Protein AF-A0A820RNP3-F1 (afdb_monomer)

Nearest PDB structures (foldseek):
  6wjn-assembly1_Z  TM=7.434E-01  e=1.524E-03  Homo sapiens
  8amz-assembly1_U  TM=8.066E-01  e=6.280E-03  Spinacia oleracea
  3j8c-assembly1_H  TM=7.073E-01  e=1.976E-02  Homo sapiens
  5hfj-assembly1_A  TM=2.719E-01  e=3.554E+00  Helicobacter pylori 26695

Mean predicted aligned error: 7.54 Å

Foldseek 3Di:
DDDDQDADPPPPDPDSLVVVVVVQVVVCVVPVPDAAQAEEDEDPDDDPPNVVVLVSVVVRDPWHKYKYWHPVCPPVDDIDIDIDTDDDDDDDDDD

Sequence (95 aa):
DSFFVPHSTHSDALYNVDYASTMASFYRKVNSTQTTVGWYSTGADMISGANLIHEFYTHETRNPVYIVVDTSLKNDASFQIKAYIGAPFGVKDKD

Radius of gyration: 15.87 Å; Cα contacts (8 Å, |Δi|>4): 100; chains: 1; bounding box: 36×50×38 Å

InterPro domains:
  IPR000555 JAB1/MPN/MOV34 metalloenzyme domain [PF01398] (1-59)

pLDDT: mean 82.62, std 13.1, range [46.16, 95.56]

Solvent-accessible surface area (backbone atoms only — not comparable to full-atom values): 6231 Å² total; per-residue (Å²): 140,88,81,88,75,77,86,71,89,57,94,80,58,77,69,56,52,69,56,50,54,50,51,54,53,53,51,29,72,80,38,75,86,62,74,73,59,54,52,73,48,77,35,91,57,89,58,90,67,47,67,63,58,48,55,57,37,51,76,74,22,88,78,28,39,40,35,30,37,23,79,78,46,69,88,87,41,76,75,45,76,47,79,46,68,87,72,92,85,75,82,79,78,81,129

Structure (mmCIF, N/CA/C/O backbone):
data_AF-A0A820RNP3-F1
#
_entry.id   AF-A0A820RNP3-F1
#
loop_
_atom_site.group_PDB
_atom_site.id
_atom_site.type_symbol
_atom_site.label_atom_id
_atom_site.label_alt_id
_atom_site.label_comp_id
_atom_site.label_asym_id
_atom_site.label_entity_id
_atom_site.label_seq_id
_atom_site.pdbx_PDB_ins_code
_atom_site.Cartn_x
_atom_site.Cartn_y
_atom_site.Cartn_z
_atom_site.occupancy
_atom_site.B_iso_or_equiv
_atom_site.auth_seq_id
_atom_site.auth_comp_id
_atom_site.auth_asym_id
_atom_site.auth_atom_id
_atom_site.pdbx_PDB_model_num
ATOM 1 N N . ASP A 1 1 ? -10.931 4.646 -1.455 1.00 87.94 1 ASP A N 1
ATOM 2 C CA . ASP A 1 1 ? -10.148 5.766 -0.916 1.00 87.94 1 ASP A CA 1
ATOM 3 C C . ASP A 1 1 ? -8.741 5.264 -0.637 1.00 87.94 1 ASP A C 1
ATOM 5 O O . ASP A 1 1 ? -8.601 4.069 -0.381 1.00 87.94 1 ASP A O 1
ATOM 9 N N . SER A 1 2 ? -7.725 6.109 -0.757 1.00 90.62 2 SER A N 1
ATOM 10 C CA . SER A 1 2 ? -6.319 5.709 -0.627 1.00 90.62 2 SER A CA 1
ATOM 11 C C . SER A 1 2 ? -5.432 6.909 -0.318 1.00 90.62 2 SER A C 1
ATOM 13 O O . SER A 1 2 ? -5.637 7.981 -0.883 1.00 90.62 2 SER A O 1
ATOM 15 N N . PHE A 1 3 ? -4.396 6.708 0.492 1.00 90.88 3 PHE A N 1
ATOM 16 C CA . PHE A 1 3 ? -3.377 7.715 0.782 1.00 90.88 3 PHE A CA 1
ATOM 17 C C . PHE A 1 3 ? -1.978 7.148 0.529 1.00 90.88 3 PHE A C 1
ATOM 19 O O . PHE A 1 3 ? -1.755 5.943 0.639 1.00 90.88 3 PHE A O 1
ATOM 26 N N . PHE A 1 4 ? -1.029 8.023 0.195 1.00 87.69 4 PHE A N 1
ATOM 27 C CA . PHE A 1 4 ? 0.367 7.637 0.009 1.00 87.69 4 PHE A CA 1
ATOM 28 C C . PHE A 1 4 ? 1.118 7.661 1.343 1.00 87.69 4 PHE A C 1
ATOM 30 O O . PHE A 1 4 ? 0.822 8.470 2.221 1.00 87.69 4 PHE A O 1
ATOM 37 N N . VAL A 1 5 ? 2.123 6.798 1.473 1.00 86.31 5 VAL A N 1
ATOM 38 C CA . VAL A 1 5 ? 3.044 6.785 2.614 1.00 86.31 5 VAL A CA 1
ATOM 39 C C . VAL A 1 5 ? 4.413 7.259 2.119 1.00 86.31 5 VAL A C 1
ATOM 41 O O . VAL A 1 5 ? 4.943 6.664 1.180 1.00 86.31 5 VAL A O 1
ATOM 44 N N . PRO A 1 6 ? 4.997 8.329 2.689 1.00 82.88 6 PRO A N 1
ATOM 45 C CA . PRO A 1 6 ? 6.303 8.820 2.261 1.00 82.88 6 PRO A CA 1
ATOM 46 C C . PRO A 1 6 ? 7.411 7.781 2.475 1.00 82.88 6 PRO A C 1
ATOM 48 O O . PRO A 1 6 ? 7.477 7.140 3.525 1.00 82.88 6 PRO A O 1
ATOM 51 N N . HIS A 1 7 ? 8.331 7.653 1.520 1.00 72.00 7 HIS A N 1
ATOM 52 C CA . HIS A 1 7 ? 9.549 6.865 1.713 1.00 72.00 7 HIS A CA 1
ATOM 53 C C . HIS A 1 7 ? 10.564 7.647 2.564 1.00 72.00 7 HIS A C 1
ATOM 55 O O . HIS A 1 7 ? 10.833 8.814 2.284 1.00 72.00 7 HIS A O 1
ATOM 61 N N . SER A 1 8 ? 11.143 7.009 3.589 1.00 64.94 8 SER A N 1
ATOM 62 C CA . SER A 1 8 ? 12.279 7.553 4.350 1.00 64.94 8 SER A CA 1
ATOM 63 C C . SER A 1 8 ? 13.584 6.964 3.814 1.00 64.94 8 SER A C 1
ATOM 65 O O . SER A 1 8 ? 13.682 5.756 3.622 1.00 64.94 8 SER A O 1
ATOM 67 N N . THR A 1 9 ? 14.583 7.810 3.559 1.00 51.56 9 THR A N 1
ATOM 68 C CA . THR A 1 9 ? 15.901 7.421 3.022 1.00 51.56 9 THR A CA 1
ATOM 69 C C . THR A 1 9 ? 16.908 7.000 4.094 1.00 51.56 9 THR A C 1
ATOM 71 O O . THR A 1 9 ? 18.028 6.624 3.758 1.00 51.56 9 THR A O 1
ATOM 74 N N . HIS A 1 10 ? 16.539 7.055 5.376 1.00 54.25 10 HIS A N 1
ATOM 75 C CA . HIS A 1 10 ? 17.406 6.600 6.461 1.00 54.25 10 HIS A CA 1
ATOM 76 C C . HIS A 1 10 ? 17.270 5.082 6.601 1.00 54.25 10 HIS A C 1
ATOM 78 O O . HIS A 1 10 ? 16.177 4.560 6.805 1.00 54.25 10 HIS A O 1
ATOM 84 N N . SER A 1 11 ? 18.395 4.388 6.449 1.00 50.03 11 SER A N 1
ATOM 85 C CA . SER A 1 11 ? 18.547 2.944 6.230 1.00 50.03 11 SER A CA 1
ATOM 86 C C . SER A 1 11 ? 18.049 2.016 7.348 1.00 50.03 11 SER A C 1
ATOM 88 O O . SER A 1 11 ? 18.061 0.808 7.151 1.00 50.03 11 SER A O 1
ATOM 90 N N . ASP A 1 12 ? 17.550 2.561 8.458 1.00 46.16 12 ASP A N 1
ATOM 91 C CA . ASP A 1 12 ? 16.938 1.820 9.573 1.00 46.16 12 ASP A CA 1
ATOM 92 C C . ASP A 1 12 ? 15.438 2.137 9.713 1.00 46.16 12 ASP A C 1
ATOM 94 O O . ASP A 1 12 ? 14.867 2.130 10.805 1.00 46.16 12 ASP A O 1
ATOM 98 N N . ALA A 1 13 ? 14.783 2.482 8.603 1.00 48.31 13 ALA A N 1
ATOM 99 C CA . ALA A 1 13 ? 13.366 2.802 8.584 1.00 48.31 13 ALA A CA 1
ATOM 100 C C . ALA A 1 13 ? 12.519 1.554 8.877 1.00 48.31 13 ALA A C 1
ATOM 102 O O . ALA A 1 13 ? 12.099 0.831 7.976 1.00 48.31 13 ALA A O 1
ATOM 103 N N . LEU A 1 14 ? 12.185 1.362 10.153 1.00 51.91 14 LEU A N 1
ATOM 104 C CA . LEU A 1 14 ? 10.869 0.868 10.552 1.00 51.91 14 LEU A CA 1
ATOM 105 C C . LEU A 1 14 ? 9.830 1.706 9.780 1.00 51.91 14 LEU A C 1
ATOM 107 O O . LEU A 1 14 ? 9.604 2.882 10.054 1.00 51.91 14 LEU A O 1
ATOM 111 N N . TYR A 1 15 ? 9.335 1.124 8.693 1.00 58.59 15 TYR A N 1
ATOM 112 C CA . TYR A 1 15 ? 8.723 1.775 7.537 1.00 58.59 15 TYR A CA 1
ATOM 113 C C . TYR A 1 15 ? 7.518 2.668 7.848 1.00 58.59 15 TYR A C 1
ATOM 115 O O . TYR A 1 15 ? 6.407 2.186 7.719 1.00 58.59 15 TYR A O 1
ATOM 123 N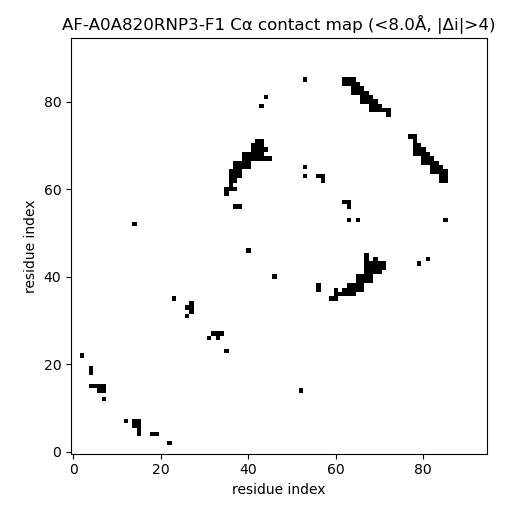 N . ASN A 1 16 ? 7.704 3.954 8.187 1.00 71.62 16 ASN A N 1
ATOM 124 C CA . ASN A 1 16 ? 6.660 5.005 8.276 1.00 71.62 16 ASN A CA 1
ATOM 125 C C . ASN A 1 16 ? 5.265 4.509 8.725 1.00 71.62 16 ASN A C 1
ATOM 127 O O . ASN A 1 16 ? 4.215 4.928 8.228 1.00 71.62 16 ASN A O 1
ATOM 131 N N . VAL A 1 17 ? 5.274 3.572 9.670 1.00 74.88 17 VAL A N 1
ATOM 132 C CA . VAL A 1 17 ? 4.118 2.758 10.028 1.00 74.88 17 VAL A CA 1
ATOM 133 C C . VAL A 1 17 ? 3.159 3.624 10.830 1.00 74.88 17 VAL A C 1
ATOM 135 O O . VAL A 1 17 ? 1.959 3.669 10.581 1.00 74.88 17 VAL A O 1
ATOM 138 N N . ASP A 1 18 ? 3.749 4.442 11.698 1.00 81.62 18 ASP A N 1
ATOM 139 C CA . ASP A 1 18 ? 3.085 5.470 12.483 1.00 81.62 18 ASP A CA 1
ATOM 140 C C . ASP A 1 18 ? 2.382 6.499 11.598 1.00 81.62 18 ASP A C 1
ATOM 142 O O . ASP A 1 18 ? 1.274 6.939 11.917 1.00 81.62 18 ASP A O 1
ATOM 146 N N . TYR A 1 19 ? 2.983 6.861 10.459 1.00 86.06 19 TYR A N 1
ATOM 147 C CA . TYR A 1 19 ? 2.344 7.757 9.500 1.00 86.06 19 TYR A CA 1
ATOM 148 C C . TYR A 1 19 ? 1.102 7.101 8.894 1.00 86.06 19 TYR A C 1
ATOM 150 O O . TYR A 1 19 ? 0.034 7.717 8.870 1.00 86.06 19 TYR A O 1
ATOM 158 N N . ALA A 1 20 ? 1.215 5.842 8.460 1.00 87.12 20 ALA A N 1
ATOM 159 C CA . ALA A 1 20 ? 0.094 5.095 7.897 1.00 87.12 20 ALA A CA 1
ATOM 160 C C . ALA A 1 20 ? -1.052 4.931 8.911 1.00 87.12 20 ALA A C 1
ATOM 162 O O . ALA A 1 20 ? -2.205 5.235 8.594 1.00 87.12 20 ALA A O 1
ATOM 163 N N . SER A 1 21 ? -0.736 4.556 10.152 1.00 87.00 21 SER A N 1
ATOM 164 C CA . SER A 1 21 ? -1.708 4.428 11.244 1.00 87.00 21 SER A CA 1
ATOM 165 C C . SER A 1 21 ? -2.371 5.762 11.593 1.00 87.00 21 SER A C 1
ATOM 167 O O . SER A 1 21 ? -3.591 5.830 11.785 1.00 87.00 21 SER A O 1
ATOM 169 N N . THR A 1 22 ? -1.597 6.852 11.611 1.00 89.81 22 THR A N 1
ATOM 170 C CA . THR A 1 22 ? -2.115 8.204 11.860 1.00 89.81 22 THR A CA 1
ATOM 171 C C . THR A 1 22 ? -3.070 8.641 10.754 1.00 89.81 22 THR A C 1
ATOM 173 O O . THR A 1 22 ? -4.186 9.074 11.054 1.00 89.81 22 THR A O 1
ATOM 176 N N . MET A 1 23 ? -2.692 8.476 9.484 1.00 90.00 23 MET A N 1
ATOM 177 C CA . MET A 1 23 ? -3.562 8.808 8.351 1.00 90.00 23 MET A CA 1
ATOM 178 C C . MET A 1 23 ? -4.846 7.977 8.355 1.00 90.00 23 MET A C 1
ATOM 180 O O . MET A 1 23 ? -5.935 8.542 8.250 1.00 90.00 23 MET A O 1
ATOM 184 N N . ALA A 1 24 ? -4.753 6.666 8.591 1.00 88.25 24 ALA A N 1
ATOM 185 C CA . ALA A 1 24 ? -5.927 5.807 8.724 1.00 88.25 24 ALA A CA 1
ATOM 186 C C . ALA A 1 24 ? -6.856 6.263 9.867 1.00 88.25 24 ALA A C 1
ATOM 188 O O . ALA A 1 24 ? -8.081 6.186 9.755 1.00 88.25 24 ALA A O 1
ATOM 189 N N . SER A 1 25 ? -6.304 6.782 10.971 1.00 89.69 25 SER A N 1
ATOM 190 C CA . SER A 1 25 ? -7.109 7.361 12.055 1.00 89.69 25 SER A CA 1
ATOM 191 C C . SER A 1 25 ? -7.870 8.621 11.620 1.00 89.69 25 SER A C 1
ATOM 193 O O . SER A 1 25 ? -9.017 8.806 12.021 1.00 89.69 25 SER A O 1
ATOM 195 N N . PHE A 1 26 ? -7.274 9.471 10.778 1.00 91.75 26 PHE A N 1
ATOM 196 C CA . PHE A 1 26 ? -7.931 10.677 10.268 1.00 91.75 26 PHE A CA 1
ATOM 197 C C . PHE A 1 26 ? -9.053 10.347 9.291 1.00 91.75 26 PHE A C 1
ATOM 199 O O . PHE A 1 26 ? -10.136 10.916 9.398 1.00 91.75 26 PHE A O 1
ATOM 206 N N . TYR A 1 27 ? -8.836 9.369 8.416 1.00 90.19 27 TYR A N 1
ATOM 207 C CA . TYR A 1 27 ? -9.857 8.870 7.496 1.00 90.19 27 TYR A CA 1
ATOM 208 C C . TYR A 1 27 ? -11.062 8.311 8.267 1.00 90.19 27 TYR A C 1
ATOM 210 O O . TYR A 1 27 ? -12.200 8.705 8.016 1.00 90.19 27 TYR A O 1
ATOM 218 N N . ARG A 1 28 ? -10.807 7.534 9.331 1.00 89.44 28 ARG A N 1
ATOM 219 C CA . ARG A 1 28 ? -11.851 7.041 10.248 1.00 89.44 28 ARG A CA 1
ATOM 220 C C . ARG A 1 28 ? -12.611 8.143 10.994 1.00 89.44 28 ARG A C 1
ATOM 222 O O . ARG A 1 28 ? -13.778 7.949 11.320 1.00 89.44 28 ARG A O 1
ATOM 229 N N . LYS A 1 29 ? -11.992 9.299 11.266 1.00 92.62 29 LYS A N 1
ATOM 230 C CA . LYS A 1 29 ? -12.687 10.451 11.878 1.00 92.62 29 LYS A CA 1
ATOM 231 C C . LYS A 1 29 ? -13.670 11.118 10.917 1.00 92.62 29 LYS A C 1
ATOM 233 O O . LYS A 1 29 ? -14.694 11.617 11.370 1.00 92.62 29 LYS A O 1
ATOM 238 N N . VAL A 1 30 ? -13.361 11.137 9.619 1.00 94.06 30 VAL A N 1
ATOM 239 C CA . VAL A 1 30 ? -14.260 11.670 8.581 1.00 94.06 30 VAL A CA 1
ATOM 240 C C . VAL A 1 30 ? -15.361 10.662 8.259 1.00 94.06 30 VAL A C 1
ATOM 242 O O . VAL A 1 30 ? -16.521 11.040 8.110 1.00 94.06 30 VAL A O 1
ATOM 245 N N . ASN A 1 31 ? -15.010 9.378 8.187 1.00 90.69 31 ASN A N 1
ATOM 246 C CA . ASN A 1 31 ? -15.951 8.294 7.970 1.00 90.69 31 ASN A CA 1
ATOM 247 C C . ASN A 1 31 ? -15.604 7.077 8.837 1.00 90.69 31 ASN A C 1
ATOM 249 O O . ASN A 1 31 ? -14.688 6.315 8.528 1.00 90.69 31 ASN A O 1
ATOM 253 N N . SER A 1 32 ? -16.402 6.839 9.878 1.00 89.44 32 SER A N 1
ATOM 254 C CA . SER A 1 32 ? -16.196 5.735 10.820 1.00 89.44 32 SER A CA 1
ATOM 255 C C . SER A 1 32 ? -16.386 4.342 10.213 1.00 89.44 32 SER A C 1
ATOM 257 O O . SER A 1 32 ? -15.953 3.364 10.819 1.00 89.44 32 SER A O 1
ATOM 259 N N . THR A 1 33 ? -16.995 4.226 9.027 1.00 91.19 33 THR A N 1
ATOM 260 C CA . THR A 1 33 ? -17.162 2.939 8.335 1.00 91.19 33 THR A CA 1
ATOM 261 C C . THR A 1 33 ? -15.979 2.584 7.434 1.00 91.19 33 THR A C 1
ATOM 263 O O . THR A 1 33 ? -15.963 1.491 6.869 1.00 91.19 33 THR A O 1
ATOM 266 N N . GLN A 1 34 ? -15.009 3.486 7.237 1.00 89.38 34 GLN A N 1
ATOM 267 C CA . GLN A 1 34 ? -13.809 3.171 6.462 1.00 89.38 34 GLN A CA 1
ATOM 268 C C . GLN A 1 34 ? -12.894 2.221 7.242 1.00 89.38 34 GLN A C 1
ATOM 270 O O . GLN A 1 34 ? -12.580 2.442 8.411 1.00 89.38 34 GLN A O 1
ATOM 275 N N . THR A 1 35 ? -12.417 1.184 6.556 1.00 90.06 35 THR A N 1
ATOM 276 C CA . THR A 1 35 ? -11.438 0.230 7.080 1.00 90.06 35 THR A CA 1
ATOM 2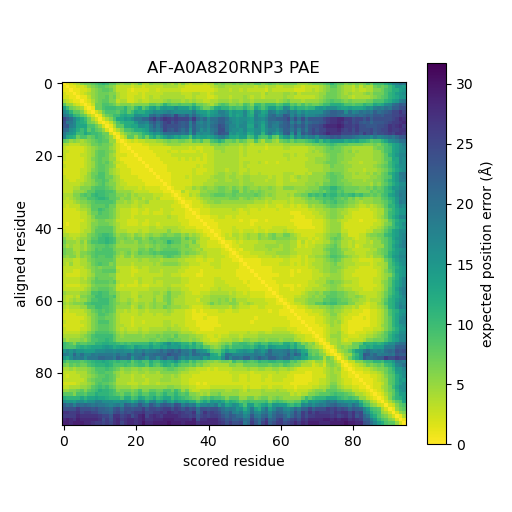77 C C . THR A 1 35 ? -10.298 0.043 6.091 1.00 90.06 35 THR A C 1
ATOM 279 O O . THR A 1 35 ? -10.492 0.131 4.876 1.00 90.06 35 THR A O 1
ATOM 282 N N . THR A 1 36 ? -9.111 -0.246 6.612 1.00 91.25 36 THR A N 1
ATOM 283 C CA . THR A 1 36 ? -7.959 -0.638 5.801 1.00 91.25 36 THR A CA 1
ATOM 284 C C . THR A 1 36 ? -8.199 -2.035 5.226 1.00 91.25 36 THR A C 1
ATOM 286 O O . THR A 1 36 ? -8.581 -2.957 5.948 1.00 91.25 36 THR A O 1
ATOM 289 N N . VAL A 1 37 ? -7.982 -2.196 3.920 1.00 93.75 37 VAL A N 1
ATOM 290 C CA . VAL A 1 37 ? -8.146 -3.479 3.200 1.00 93.75 37 VAL A CA 1
ATOM 291 C C . VAL A 1 37 ? -6.835 -4.007 2.616 1.00 93.75 37 VAL A C 1
ATOM 293 O O . VAL A 1 37 ? -6.787 -5.111 2.080 1.00 93.75 37 VAL A O 1
ATOM 296 N N . GLY A 1 38 ? -5.761 -3.226 2.705 1.00 93.50 38 GLY A N 1
ATOM 297 C CA . GLY A 1 38 ? -4.485 -3.562 2.100 1.00 93.50 38 GLY A CA 1
ATOM 298 C C . GLY A 1 38 ? -3.656 -2.329 1.783 1.00 93.50 38 GLY A C 1
ATOM 299 O O . GLY A 1 38 ? -3.882 -1.255 2.342 1.00 93.50 38 GLY A O 1
ATOM 300 N N . TRP A 1 39 ? -2.707 -2.495 0.869 1.00 92.88 39 TRP A N 1
ATOM 301 C CA . TRP A 1 39 ? -1.750 -1.464 0.482 1.00 92.88 39 TRP A CA 1
ATOM 302 C C . TRP A 1 39 ? -1.396 -1.579 -0.998 1.00 92.88 39 TRP A C 1
ATOM 304 O O . TRP A 1 39 ? -1.688 -2.579 -1.655 1.00 92.88 39 TRP A O 1
ATOM 314 N N . TYR A 1 40 ? -0.785 -0.535 -1.542 1.00 93.44 40 TYR A N 1
ATOM 315 C CA . TYR A 1 40 ? -0.416 -0.499 -2.947 1.00 93.44 40 TYR A CA 1
ATOM 316 C C . TYR A 1 40 ? 0.954 0.134 -3.151 1.00 93.44 40 TYR A C 1
ATOM 318 O O . TYR A 1 40 ? 1.419 0.928 -2.333 1.00 93.44 40 TYR A O 1
ATOM 326 N N . SER A 1 41 ? 1.594 -0.216 -4.259 1.00 91.88 41 SER A N 1
ATOM 327 C CA . SER A 1 41 ? 2.835 0.404 -4.710 1.00 91.88 41 SER A CA 1
ATOM 328 C C . SER A 1 41 ? 2.821 0.583 -6.220 1.00 91.88 41 SER A C 1
ATOM 330 O O . SER A 1 41 ? 2.040 -0.044 -6.939 1.00 91.88 41 SER A O 1
ATOM 332 N N . THR A 1 42 ? 3.720 1.423 -6.714 1.00 90.56 42 THR A N 1
ATOM 333 C CA . THR A 1 42 ? 3.978 1.544 -8.145 1.00 90.56 42 THR A CA 1
ATOM 334 C C . THR A 1 42 ? 5.139 0.640 -8.550 1.00 90.56 42 THR A C 1
ATOM 336 O O . THR A 1 42 ? 6.074 0.429 -7.776 1.00 90.56 42 THR A O 1
ATOM 339 N N . GLY A 1 43 ? 5.074 0.070 -9.752 1.00 88.50 43 GLY A N 1
ATOM 340 C CA . GLY A 1 43 ? 6.117 -0.807 -10.288 1.00 88.50 43 GLY A CA 1
ATOM 341 C C . GLY A 1 43 ? 5.581 -1.793 -11.321 1.00 88.50 43 GLY A C 1
ATOM 342 O O . GLY A 1 43 ? 4.376 -1.967 -11.455 1.00 88.50 43 GLY A O 1
ATOM 343 N N . ALA A 1 44 ? 6.477 -2.451 -12.055 1.00 86.38 44 ALA A N 1
ATOM 344 C CA . ALA A 1 44 ? 6.091 -3.498 -13.007 1.00 86.38 44 ALA A CA 1
ATOM 345 C C . ALA A 1 44 ? 5.746 -4.833 -12.312 1.00 86.38 44 ALA A C 1
ATOM 347 O O . ALA A 1 44 ? 5.019 -5.668 -12.860 1.00 86.38 44 ALA A O 1
ATOM 348 N N . ASP A 1 45 ? 6.283 -5.052 -11.109 1.00 89.38 45 ASP A N 1
ATOM 349 C CA . ASP A 1 45 ? 6.073 -6.253 -10.301 1.00 89.38 45 ASP A CA 1
ATOM 350 C C . ASP A 1 45 ? 6.270 -5.964 -8.802 1.00 89.38 45 ASP A C 1
ATOM 352 O O . ASP A 1 45 ? 6.513 -4.820 -8.406 1.00 89.38 45 ASP A O 1
ATOM 356 N N . MET A 1 46 ? 6.150 -7.011 -7.986 1.00 87.12 46 MET A N 1
ATOM 357 C CA . MET A 1 46 ? 6.298 -6.995 -6.534 1.00 87.12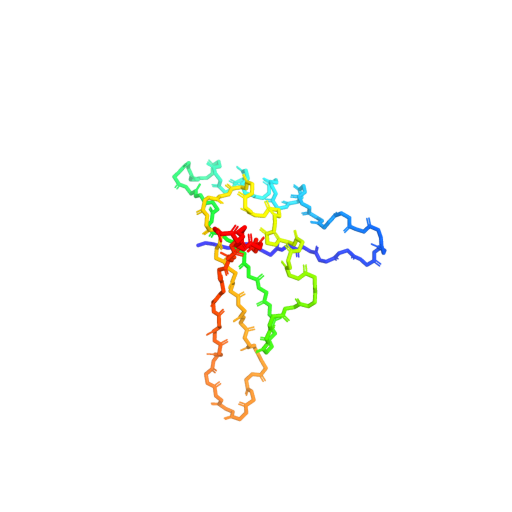 46 MET A CA 1
ATOM 358 C C . MET A 1 46 ? 7.598 -6.301 -6.094 1.00 87.12 46 MET A C 1
ATOM 360 O O . MET A 1 46 ? 8.686 -6.643 -6.563 1.00 87.12 46 MET A O 1
ATOM 364 N N . ILE A 1 47 ? 7.499 -5.342 -5.166 1.00 86.12 47 ILE A N 1
ATOM 365 C CA . ILE A 1 47 ? 8.682 -4.635 -4.657 1.00 86.12 47 ILE A CA 1
ATOM 366 C C . ILE A 1 47 ? 9.535 -5.533 -3.755 1.00 86.12 47 ILE A C 1
ATOM 368 O O . ILE A 1 47 ? 9.028 -6.396 -3.032 1.00 86.12 47 ILE A O 1
ATOM 372 N N . SER A 1 48 ? 10.847 -5.286 -3.744 1.00 83.94 48 SER A N 1
ATOM 373 C CA . SER A 1 48 ? 11.733 -5.899 -2.750 1.00 83.94 48 SER A CA 1
ATOM 374 C C . SER A 1 48 ? 11.300 -5.483 -1.342 1.00 83.94 48 SER A C 1
ATOM 376 O O . SER A 1 48 ? 11.001 -4.315 -1.103 1.00 83.94 48 SER A O 1
ATOM 378 N N . GLY A 1 49 ? 11.231 -6.441 -0.417 1.00 83.38 49 GLY A N 1
ATOM 379 C CA . GLY A 1 49 ? 10.754 -6.196 0.947 1.00 83.38 49 GLY A CA 1
ATOM 380 C C . GLY A 1 49 ? 9.229 -6.147 1.105 1.00 83.38 49 GLY A C 1
ATOM 381 O O . GLY A 1 49 ? 8.761 -5.902 2.216 1.00 83.38 49 GLY A O 1
ATOM 382 N N . ALA A 1 50 ? 8.445 -6.442 0.056 1.00 86.44 50 ALA A N 1
ATOM 383 C CA . ALA A 1 50 ? 6.981 -6.485 0.140 1.00 86.44 50 ALA A CA 1
ATOM 384 C C . ALA A 1 50 ? 6.462 -7.390 1.269 1.00 86.44 50 ALA A C 1
ATOM 386 O O . ALA A 1 50 ? 5.452 -7.066 1.878 1.00 86.44 50 ALA A O 1
ATOM 387 N N . ASN A 1 51 ? 7.170 -8.478 1.592 1.00 86.38 51 ASN A N 1
ATOM 388 C CA . ASN 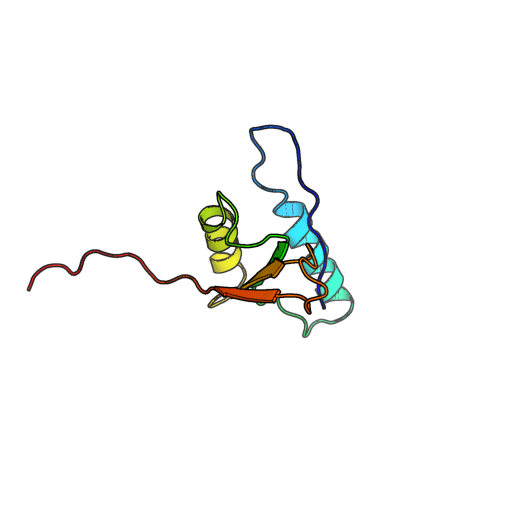A 1 51 ? 6.794 -9.396 2.670 1.00 86.38 51 ASN A CA 1
ATOM 389 C C . ASN A 1 51 ? 6.718 -8.704 4.040 1.00 86.38 51 ASN A C 1
ATOM 391 O O . ASN A 1 51 ? 5.766 -8.940 4.773 1.00 86.38 51 ASN A O 1
ATOM 395 N N . LEU A 1 52 ? 7.669 -7.818 4.358 1.00 85.19 52 LEU A N 1
ATOM 396 C CA . LEU A 1 52 ? 7.709 -7.109 5.644 1.00 85.19 52 LEU A CA 1
ATOM 397 C C . LEU A 1 52 ? 6.554 -6.109 5.769 1.00 85.19 52 LEU A C 1
ATOM 399 O O . LEU A 1 52 ? 5.912 -6.005 6.810 1.00 85.19 52 LEU A O 1
ATOM 403 N N . ILE A 1 53 ? 6.254 -5.391 4.683 1.00 87.25 53 ILE A N 1
ATOM 404 C CA . ILE A 1 53 ? 5.111 -4.470 4.638 1.00 87.25 53 ILE A CA 1
ATOM 405 C C . ILE A 1 53 ? 3.803 -5.266 4.700 1.00 87.25 53 ILE A C 1
ATOM 407 O O . ILE A 1 53 ? 2.866 -4.879 5.394 1.00 87.25 53 ILE A O 1
ATOM 411 N N . HIS A 1 54 ? 3.734 -6.396 3.996 1.00 89.81 54 HIS A N 1
ATOM 412 C CA . HIS A 1 54 ? 2.557 -7.252 3.998 1.00 89.81 54 HIS A CA 1
ATOM 413 C C . HIS A 1 54 ? 2.275 -7.808 5.395 1.00 89.81 54 HIS A C 1
ATOM 415 O O . HIS A 1 54 ? 1.131 -7.736 5.832 1.00 89.81 54 HIS A O 1
ATOM 421 N N . GLU A 1 55 ? 3.306 -8.272 6.110 1.00 87.31 55 GLU A N 1
ATOM 422 C CA . GLU A 1 55 ? 3.222 -8.717 7.505 1.00 87.31 55 GLU A CA 1
ATOM 423 C C . GLU A 1 55 ? 2.638 -7.627 8.409 1.00 87.31 55 GLU A C 1
ATOM 425 O O . GLU A 1 55 ? 1.671 -7.893 9.120 1.00 87.31 55 GLU A O 1
ATOM 430 N N . PHE A 1 56 ? 3.110 -6.380 8.299 1.00 86.62 56 PHE A N 1
ATOM 431 C CA . PHE A 1 56 ? 2.514 -5.262 9.038 1.00 86.62 56 PHE A CA 1
ATOM 432 C C . PHE A 1 56 ? 0.998 -5.142 8.792 1.00 86.62 56 PHE A C 1
ATOM 434 O O . PHE A 1 56 ? 0.211 -5.086 9.738 1.00 86.62 56 PHE A O 1
ATOM 441 N N . TYR A 1 57 ? 0.557 -5.176 7.531 1.00 90.06 57 TYR A N 1
ATOM 442 C CA . TYR A 1 57 ? -0.868 -5.061 7.213 1.00 90.06 57 TYR A CA 1
ATOM 443 C C . TYR A 1 57 ? -1.696 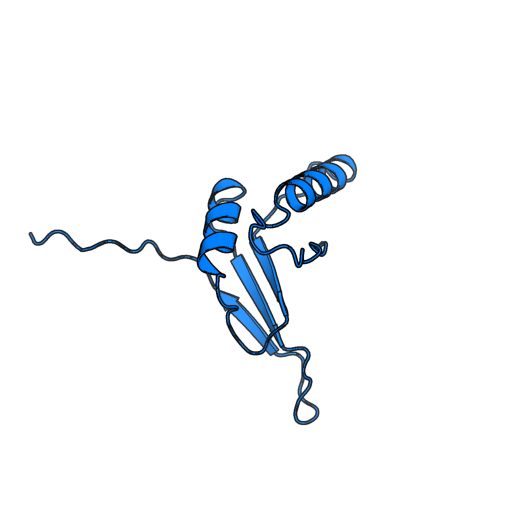-6.296 7.589 1.00 90.06 57 TYR A C 1
ATOM 445 O O . TYR A 1 57 ? -2.916 -6.171 7.708 1.00 90.06 57 TYR A O 1
ATOM 453 N N . THR A 1 58 ? -1.082 -7.462 7.827 1.00 89.75 58 THR A N 1
ATOM 454 C CA . THR A 1 58 ? -1.817 -8.613 8.382 1.00 89.75 58 THR A CA 1
ATOM 455 C C . THR A 1 58 ? -2.297 -8.364 9.811 1.00 89.75 58 THR A C 1
ATOM 457 O O . THR A 1 58 ? -3.288 -8.961 10.229 1.00 89.75 58 THR A O 1
ATOM 460 N N . HIS A 1 59 ? -1.638 -7.462 10.548 1.00 87.19 59 HIS A N 1
ATOM 461 C CA . HIS A 1 59 ? -2.066 -7.054 11.886 1.00 87.19 59 HIS A CA 1
ATOM 462 C C . HIS A 1 59 ? -3.191 -6.008 11.846 1.00 87.19 59 HIS A C 1
ATOM 464 O O . HIS A 1 5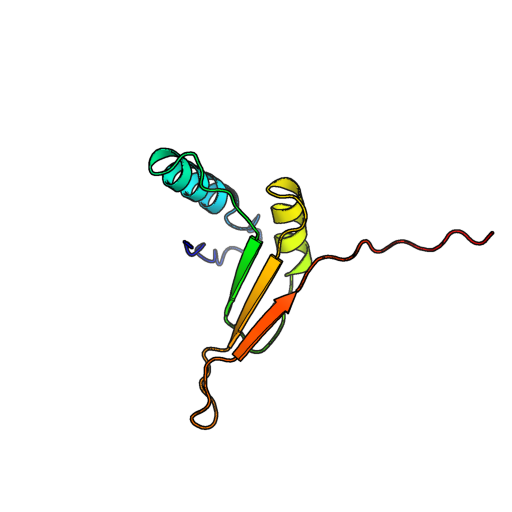9 ? -4.024 -5.970 12.747 1.00 87.19 59 HIS A O 1
ATOM 470 N N . GLU A 1 60 ? -3.246 -5.184 10.796 1.00 84.62 60 GLU A N 1
ATOM 471 C CA . GLU A 1 60 ? -4.262 -4.133 10.632 1.00 84.62 60 GLU A CA 1
ATOM 472 C C . GLU A 1 60 ? -5.584 -4.658 10.054 1.00 84.62 60 GLU A C 1
ATOM 474 O O . GLU A 1 60 ? -6.651 -4.107 10.329 1.00 84.62 60 GLU A O 1
ATOM 479 N N . THR A 1 61 ? -5.538 -5.697 9.215 1.00 88.62 61 THR A N 1
ATOM 480 C CA . THR A 1 61 ? -6.731 -6.222 8.547 1.00 88.62 61 THR A CA 1
ATOM 481 C C . THR A 1 61 ? -6.624 -7.706 8.228 1.00 88.62 61 THR A C 1
ATOM 483 O O . THR A 1 61 ? -5.549 -8.250 7.976 1.00 88.62 61 THR A O 1
ATOM 486 N N . ARG A 1 62 ? -7.774 -8.384 8.203 1.00 88.94 62 ARG A N 1
ATOM 487 C CA . ARG A 1 62 ? -7.845 -9.799 7.837 1.00 88.94 62 ARG A CA 1
ATOM 488 C C . ARG A 1 62 ? -7.718 -9.927 6.321 1.00 88.94 62 ARG A C 1
ATOM 490 O O . ARG A 1 62 ? -8.599 -9.472 5.601 1.00 88.94 62 ARG A O 1
ATOM 497 N N . ASN A 1 63 ? -6.679 -10.628 5.866 1.00 90.25 63 ASN A N 1
ATOM 498 C CA . ASN A 1 63 ? -6.360 -10.857 4.450 1.00 90.25 63 ASN A CA 1
ATOM 499 C C . ASN A 1 63 ? -6.077 -9.551 3.678 1.00 90.25 63 ASN A C 1
ATOM 501 O O . ASN A 1 63 ? -6.853 -9.188 2.791 1.00 90.25 63 ASN A O 1
ATOM 505 N N . PRO A 1 64 ? -4.980 -8.837 3.990 1.00 93.94 64 PRO A N 1
ATOM 506 C CA . PRO A 1 64 ? -4.625 -7.626 3.262 1.00 93.94 64 PRO A CA 1
ATOM 507 C C . PRO A 1 64 ? -4.344 -7.932 1.786 1.00 93.94 64 PRO A C 1
ATOM 509 O O . PRO A 1 64 ? -3.643 -8.889 1.455 1.00 93.94 64 PRO A O 1
ATOM 512 N N . VAL A 1 65 ? -4.853 -7.087 0.891 1.00 95.12 65 VAL A N 1
ATOM 513 C CA . VAL A 1 65 ? -4.551 -7.161 -0.546 1.00 95.12 65 VAL A CA 1
ATOM 514 C C . VAL A 1 65 ? -3.398 -6.218 -0.869 1.00 95.12 65 VAL A C 1
ATOM 516 O O . VAL A 1 65 ? -3.440 -5.038 -0.527 1.00 95.12 65 VAL A O 1
ATOM 519 N N . TYR A 1 66 ? -2.371 -6.722 -1.547 1.00 94.81 66 TYR A N 1
ATOM 520 C CA . TYR A 1 66 ? -1.291 -5.897 -2.077 1.00 94.81 66 TYR A CA 1
ATOM 521 C C . TYR A 1 66 ? -1.502 -5.650 -3.570 1.00 94.81 66 TYR A C 1
ATOM 523 O O . TYR A 1 66 ? -1.551 -6.596 -4.353 1.00 94.81 66 TYR A O 1
ATOM 531 N N . ILE A 1 67 ? -1.624 -4.387 -3.972 1.00 95.56 67 ILE A N 1
ATOM 532 C CA . ILE A 1 67 ? -1.801 -3.990 -5.372 1.00 95.56 67 ILE A CA 1
ATOM 533 C C . ILE A 1 67 ? -0.515 -3.361 -5.915 1.00 95.56 67 ILE A C 1
ATOM 535 O O . ILE A 1 67 ? 0.033 -2.429 -5.332 1.00 95.56 67 ILE A O 1
ATOM 539 N N . VAL A 1 68 ? -0.067 -3.819 -7.078 1.00 94.62 68 VAL A N 1
ATOM 540 C CA . VAL A 1 68 ? 1.025 -3.210 -7.839 1.00 94.62 68 VAL A CA 1
ATOM 541 C C . VAL A 1 68 ? 0.445 -2.554 -9.081 1.00 94.62 68 VAL A C 1
ATOM 543 O O . VAL A 1 68 ? -0.224 -3.214 -9.877 1.00 94.62 68 VAL A O 1
ATOM 546 N N . VAL A 1 69 ? 0.705 -1.259 -9.242 1.00 92.75 69 VAL A N 1
ATOM 547 C CA . VAL A 1 69 ? 0.274 -0.477 -10.406 1.00 92.75 69 VAL A CA 1
ATOM 548 C C . VAL A 1 69 ? 1.493 -0.111 -11.247 1.00 92.75 69 VAL A C 1
ATOM 550 O O . VAL A 1 69 ? 2.351 0.663 -10.814 1.00 92.75 69 VAL A O 1
ATOM 553 N N . ASP A 1 70 ? 1.560 -0.633 -12.467 1.00 91.00 70 ASP A N 1
ATOM 554 C CA . ASP A 1 70 ? 2.568 -0.233 -13.441 1.00 91.00 70 ASP A CA 1
ATOM 555 C C . ASP A 1 70 ? 2.124 1.059 -14.129 1.00 91.00 70 ASP A C 1
ATOM 557 O O . ASP A 1 70 ? 1.186 1.085 -14.933 1.00 91.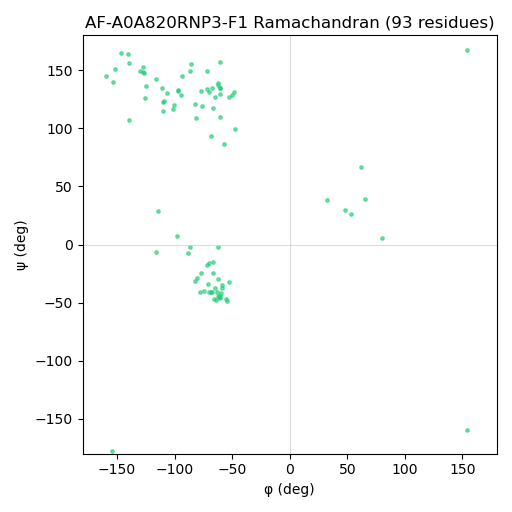00 70 ASP A O 1
ATOM 561 N N . THR A 1 71 ? 2.812 2.145 -13.790 1.00 88.81 71 THR A N 1
ATOM 562 C CA . THR A 1 71 ? 2.595 3.482 -14.346 1.00 88.81 71 THR A CA 1
ATOM 563 C C . THR A 1 71 ? 3.575 3.825 -15.467 1.00 88.81 71 THR A C 1
ATOM 565 O O . THR A 1 71 ? 3.592 4.964 -15.928 1.00 88.81 71 THR A O 1
ATOM 568 N N . SER A 1 72 ? 4.396 2.871 -15.925 1.00 86.31 72 SER A N 1
ATOM 569 C CA . SER A 1 72 ? 5.398 3.124 -16.966 1.00 86.31 72 SER A CA 1
ATOM 570 C C . SER A 1 72 ? 4.801 3.372 -18.353 1.00 86.31 72 SER A C 1
ATOM 572 O O . SER A 1 72 ? 5.514 3.881 -19.214 1.00 86.31 72 SER A O 1
ATOM 574 N N . LEU A 1 73 ? 3.519 3.027 -18.561 1.00 81.31 73 LEU A N 1
ATOM 575 C CA . LEU A 1 73 ? 2.752 3.251 -19.799 1.00 81.31 73 LEU A CA 1
ATOM 576 C C . LEU A 1 73 ? 3.502 2.817 -21.070 1.00 81.31 73 LEU A C 1
ATOM 578 O O . LEU A 1 73 ? 3.330 3.390 -22.146 1.00 81.31 73 LEU A O 1
ATOM 582 N N . LYS A 1 74 ? 4.377 1.812 -20.954 1.00 80.56 74 LYS A N 1
ATOM 583 C CA . LYS A 1 74 ? 5.189 1.355 -22.080 1.00 80.56 74 LYS A CA 1
ATOM 584 C C . LYS A 1 74 ? 4.275 0.864 -23.207 1.00 80.56 74 LYS A C 1
ATOM 586 O O . LYS A 1 74 ? 3.357 0.087 -22.963 1.00 80.56 74 LYS A O 1
ATOM 591 N N . ASN A 1 75 ? 4.590 1.279 -24.436 1.00 72.12 75 ASN A N 1
ATOM 592 C CA . ASN A 1 75 ? 3.900 0.913 -25.682 1.00 72.12 75 ASN A CA 1
ATOM 593 C C . ASN A 1 75 ? 2.444 1.408 -25.803 1.00 72.12 75 ASN A C 1
ATOM 595 O O . ASN A 1 75 ? 1.602 0.657 -26.290 1.00 72.12 75 ASN A O 1
ATOM 599 N N . ASP A 1 76 ? 2.138 2.632 -25.354 1.00 65.00 76 ASP A N 1
ATOM 600 C CA . ASP A 1 76 ? 0.783 3.225 -25.410 1.00 65.00 76 ASP A CA 1
ATOM 601 C C . ASP A 1 76 ? -0.304 2.333 -24.772 1.00 65.00 76 ASP A C 1
ATOM 603 O O . ASP A 1 76 ? -1.485 2.377 -25.122 1.00 65.00 76 ASP A O 1
ATOM 607 N N . ALA A 1 77 ? 0.108 1.492 -23.820 1.00 71.31 77 ALA A N 1
ATOM 608 C CA . ALA A 1 77 ? -0.752 0.532 -23.153 1.00 71.31 77 ALA A CA 1
ATOM 609 C C . ALA A 1 77 ? -1.486 1.164 -21.962 1.00 71.31 77 ALA A C 1
ATOM 611 O O . ALA A 1 77 ? -1.018 2.116 -21.334 1.00 71.31 77 ALA A O 1
ATOM 612 N N . SER A 1 78 ? -2.635 0.583 -21.608 1.00 81.25 78 SER A N 1
ATOM 613 C CA . SER A 1 78 ? -3.340 0.910 -20.369 1.00 81.25 78 SER A CA 1
ATOM 614 C C . SER A 1 78 ? -2.476 0.606 -19.143 1.00 81.25 78 SER A C 1
ATOM 616 O O . SER A 1 78 ? -1.615 -0.278 -19.186 1.00 81.25 78 SER A O 1
ATOM 618 N N . PHE A 1 79 ? -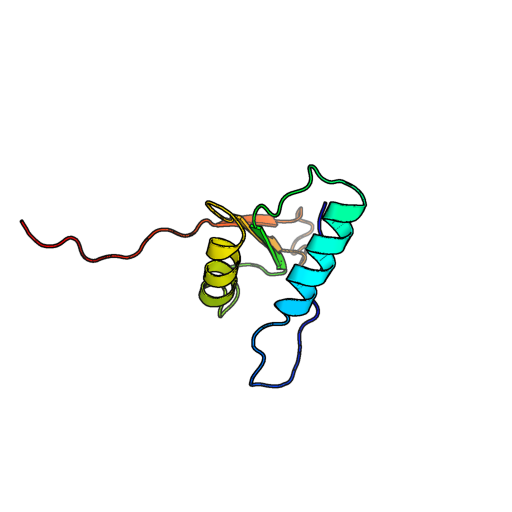2.767 1.271 -18.019 1.00 84.31 79 PHE A N 1
ATOM 619 C CA . PHE A 1 79 ? -2.201 0.903 -16.719 1.00 84.31 79 PHE A CA 1
ATOM 620 C C . PHE A 1 79 ? -2.348 -0.600 -16.477 1.00 84.31 79 PHE A C 1
ATOM 622 O O . PHE A 1 79 ? -3.434 -1.158 -16.659 1.00 84.31 79 PHE A O 1
ATOM 629 N N . GLN A 1 80 ? -1.256 -1.248 -16.073 1.00 89.06 80 GLN A N 1
ATOM 630 C CA . GLN A 1 80 ? -1.288 -2.653 -15.681 1.00 89.06 80 GLN A CA 1
ATOM 631 C C . GLN A 1 80 ? -1.407 -2.730 -14.166 1.00 89.06 80 GLN A C 1
ATOM 633 O O . GLN A 1 80 ? -0.703 -2.029 -13.441 1.00 89.06 80 GLN A O 1
ATOM 638 N N . ILE A 1 81 ? -2.318 -3.572 -13.690 1.00 91.81 81 ILE A N 1
ATOM 639 C CA . ILE A 1 81 ? -2.588 -3.738 -12.266 1.00 91.81 81 ILE A CA 1
ATOM 640 C C . ILE A 1 81 ? -2.451 -5.218 -11.936 1.00 91.81 81 ILE A C 1
ATOM 642 O O . ILE A 1 81 ? -3.103 -6.061 -12.553 1.00 91.81 81 ILE A O 1
ATOM 646 N N . LYS A 1 82 ? -1.615 -5.527 -10.948 1.00 94.00 82 LYS A N 1
ATOM 647 C CA . LYS A 1 82 ? -1.487 -6.866 -10.365 1.00 94.00 82 LYS A CA 1
ATOM 648 C C . LYS A 1 82 ? -1.920 -6.811 -8.905 1.00 94.00 82 LYS A C 1
ATOM 650 O O . LYS A 1 82 ? -1.648 -5.829 -8.221 1.00 94.00 82 LYS A O 1
ATOM 655 N N . ALA A 1 83 ? -2.587 -7.855 -8.428 1.00 94.56 83 ALA A N 1
ATOM 656 C CA . ALA A 1 83 ? -3.006 -7.977 -7.037 1.00 94.56 83 ALA A CA 1
ATOM 657 C C . ALA A 1 83 ? -2.471 -9.283 -6.446 1.00 94.56 83 ALA A C 1
ATOM 659 O O . ALA A 1 83 ? -2.539 -10.336 -7.081 1.00 94.56 83 ALA A O 1
ATOM 660 N N . TYR A 1 84 ? -1.956 -9.199 -5.227 1.00 93.44 84 TYR A N 1
ATOM 661 C CA . TYR A 1 84 ? -1.329 -10.287 -4.494 1.00 93.44 84 TYR A CA 1
ATOM 662 C C . TYR A 1 84 ? -1.975 -10.409 -3.116 1.00 93.44 84 TYR A C 1
ATOM 664 O O . TYR A 1 84 ? -2.387 -9.417 -2.509 1.00 93.44 84 TYR A O 1
ATOM 672 N N . ILE A 1 85 ? -2.030 -11.636 -2.611 1.00 92.62 85 ILE A N 1
ATOM 673 C CA . ILE A 1 85 ? -2.443 -11.951 -1.244 1.00 92.62 85 ILE A CA 1
ATOM 674 C C . ILE A 1 85 ? -1.357 -12.794 -0.586 1.00 92.62 85 ILE A C 1
ATOM 676 O O . ILE A 1 85 ? -0.684 -13.581 -1.257 1.00 92.62 85 ILE A O 1
ATOM 680 N N . GLY A 1 86 ? -1.187 -12.634 0.721 1.00 86.69 86 GLY A N 1
ATOM 681 C CA . GLY A 1 86 ? -0.309 -13.489 1.503 1.00 86.69 86 GLY A CA 1
ATOM 682 C C . GLY A 1 86 ? -0.865 -14.907 1.575 1.00 86.69 86 GLY A C 1
ATOM 683 O O . GLY A 1 86 ? -2.053 -15.108 1.831 1.00 86.69 86 GLY A O 1
ATOM 684 N N . ALA A 1 87 ? 0.004 -15.891 1.368 1.00 84.56 87 ALA A N 1
ATOM 685 C CA . ALA A 1 87 ? -0.288 -17.288 1.648 1.00 84.56 87 ALA A CA 1
ATOM 686 C C . ALA A 1 87 ? 0.571 -17.736 2.838 1.00 84.56 87 ALA A C 1
ATOM 688 O O . ALA A 1 87 ? 1.767 -17.431 2.860 1.00 84.56 87 ALA A O 1
ATOM 689 N N . PRO A 1 88 ? -0.001 -18.447 3.826 1.00 77.62 88 PRO A N 1
ATOM 690 C CA . PRO A 1 88 ? 0.785 -18.992 4.921 1.00 77.62 88 PRO A CA 1
ATOM 691 C C . PRO A 1 88 ? 1.825 -19.965 4.363 1.00 77.62 88 PRO A C 1
ATOM 693 O O . PRO A 1 88 ? 1.500 -20.868 3.590 1.00 77.62 88 PRO A O 1
ATOM 696 N N . PHE A 1 89 ? 3.080 -19.775 4.759 1.00 70.81 89 PHE A N 1
ATOM 697 C CA . PHE A 1 89 ? 4.168 -20.681 4.421 1.00 70.81 89 PHE A CA 1
ATOM 698 C C . PHE A 1 89 ? 4.469 -21.568 5.630 1.00 70.81 89 PHE A C 1
ATOM 700 O O . PHE A 1 89 ? 4.864 -21.076 6.684 1.00 70.81 89 PHE A O 1
ATOM 707 N N . GLY A 1 90 ? 4.266 -22.876 5.480 1.00 72.62 90 GLY A N 1
ATOM 708 C CA . GLY A 1 90 ? 4.534 -23.873 6.512 1.00 72.62 90 GLY A CA 1
ATOM 709 C C . GLY A 1 90 ? 4.824 -25.232 5.884 1.00 72.62 90 GLY A C 1
ATOM 710 O O . GLY A 1 90 ? 4.206 -25.611 4.887 1.00 72.62 90 GLY A O 1
ATOM 711 N N . VAL A 1 91 ? 5.795 -25.950 6.450 1.00 61.34 91 VAL A N 1
ATOM 712 C CA . VAL A 1 91 ? 6.096 -27.338 6.085 1.00 61.34 91 VAL A CA 1
ATOM 713 C C . VAL A 1 91 ? 4.887 -28.183 6.481 1.00 61.34 91 VAL A C 1
ATOM 715 O O . VAL A 1 91 ? 4.435 -28.107 7.619 1.00 61.34 91 VAL A O 1
ATOM 718 N N . LYS A 1 92 ? 4.344 -28.976 5.549 1.00 57.25 92 LYS A N 1
ATOM 719 C CA . LYS A 1 92 ? 3.454 -30.075 5.932 1.00 57.25 92 LYS A CA 1
ATOM 720 C C . LYS A 1 92 ? 4.276 -31.003 6.818 1.00 57.25 92 LYS A C 1
ATOM 722 O O . LYS A 1 92 ? 5.200 -31.636 6.302 1.00 57.25 92 LYS A O 1
ATOM 727 N N . ASP A 1 93 ? 3.977 -31.058 8.112 1.00 53.94 93 ASP A N 1
ATOM 728 C CA . ASP A 1 93 ? 4.458 -32.162 8.931 1.00 53.94 93 ASP A CA 1
ATOM 729 C C . ASP A 1 93 ? 4.050 -33.457 8.221 1.00 53.94 93 ASP A C 1
ATOM 731 O O . ASP A 1 93 ? 2.920 -33.600 7.746 1.00 53.94 93 ASP A O 1
ATOM 735 N N . LYS A 1 94 ? 5.038 -34.327 8.000 1.00 51.91 94 LYS A N 1
ATOM 736 C CA . LYS A 1 94 ? 4.817 -35.629 7.379 1.00 51.91 94 LYS A CA 1
ATOM 737 C C . LYS A 1 94 ? 3.973 -36.455 8.344 1.00 51.91 94 LYS A C 1
ATOM 739 O O . LYS A 1 94 ? 4.443 -36.725 9.448 1.00 51.91 94 LYS A O 1
ATOM 744 N N . ASP A 1 95 ? 2.778 -36.832 7.901 1.00 48.41 95 ASP A N 1
ATOM 745 C CA . ASP A 1 95 ? 2.036 -37.967 8.458 1.00 48.41 95 ASP A CA 1
ATOM 746 C C . ASP A 1 9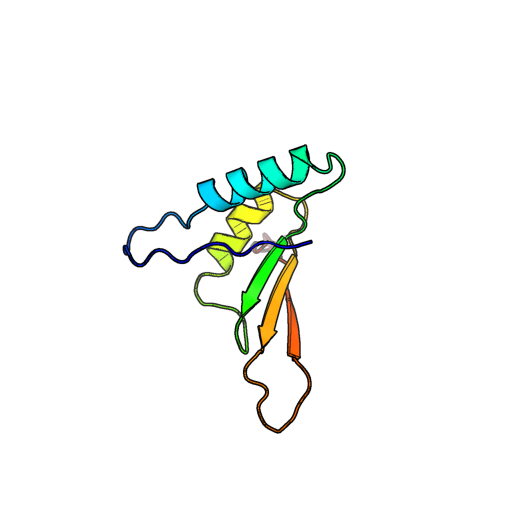5 ? 2.867 -39.262 8.372 1.00 48.41 95 ASP A C 1
ATOM 748 O O . ASP A 1 95 ? 3.613 -39.431 7.369 1.00 48.41 95 ASP A O 1
#

Secondary structure (DSSP, 8-state):
-----PPP-STT---SHHHHHHHHHHHHHH-TT----EEEEESSSPPTTHHHHHHHHHHHSSSPEEEEEE---GGGPPPEEEEEE----------

Organism: NCBI:txid433720